Protein AF-A0A3M0HVL8-F1 (afdb_monomer_lite)

Secondary structure (DSSP, 8-state):
--SGGG--HHHHHHHHHHHHHSPTTHHHHHHHT-TTS-HHHHHHHHHHHHHSBTTTTBPPPS-SS----GGGHHHHHHHHHHHHHHHHHHHHHHHHHHHHHHHHHHHHHHHHHHHHHHT------PPP-------

pLDDT: mean 76.38, std 16.16, range [35.84, 97.69]

Sequence (135 aa):
MTVDVGFTGEQIRQLVFEYCGLRHGQRGAWMDARPHISKRMMARWRSAVFDGDVDRGMVPRQTGAMHVAPGDRQSSMQRREIDRARHDEELERRDARIRQLEETNELLGKAIGLLHAMNVPEPADTPMKNDPTDS

Radius of gyration: 32.29 Å; chains: 1; bounding box: 100×43×66 Å

Foldseek 3Di:
DDAPPPDALVNLLVLLVVLLPDDPPCNVVSCVVPVVQDPVNSVLSNQCNQQHPRRVSDRDDPDDDRGQPSVCPVVVVVVVVVVVVVVVVVVVVVVVVVVVVVVVVVVVVVVVVVVVVVPDDDPDDDDDPDDDDDD

Structure (mmCIF, N/CA/C/O backbone):
data_AF-A0A3M0HVL8-F1
#
_entry.id   AF-A0A3M0HVL8-F1
#
loop_
_atom_site.group_PDB
_atom_site.id
_atom_site.type_symbol
_atom_site.label_atom_id
_atom_site.label_alt_id
_atom_site.label_comp_id
_atom_site.label_asym_id
_atom_site.label_entity_id
_atom_site.label_seq_id
_atom_site.pdbx_PDB_ins_code
_atom_site.Cartn_x
_atom_site.Cartn_y
_atom_site.Cartn_z
_atom_site.occupancy
_atom_site.B_iso_or_equiv
_atom_site.auth_seq_id
_atom_site.auth_comp_id
_atom_site.auth_asym_id
_atom_site.auth_atom_id
_atom_site.pdbx_PDB_model_num
ATOM 1 N N . MET A 1 1 ? 11.590 -8.743 6.938 1.00 35.84 1 MET A N 1
ATOM 2 C CA . MET A 1 1 ? 10.945 -9.701 7.860 1.00 35.84 1 MET A CA 1
ATOM 3 C C . MET A 1 1 ? 11.341 -9.373 9.293 1.00 35.84 1 MET A C 1
ATOM 5 O O . MET A 1 1 ? 12.401 -9.800 9.711 1.00 35.84 1 MET A O 1
ATOM 9 N N . THR A 1 2 ? 10.511 -8.614 10.008 1.00 37.41 2 THR A N 1
ATOM 10 C CA . THR A 1 2 ? 10.289 -8.707 11.468 1.00 37.41 2 THR A CA 1
ATOM 11 C C . THR A 1 2 ? 9.067 -7.850 11.752 1.00 37.41 2 THR A C 1
ATOM 13 O O . THR A 1 2 ? 9.155 -6.653 12.003 1.00 37.41 2 THR A O 1
ATOM 16 N N . VAL A 1 3 ? 7.914 -8.478 11.604 1.00 49.62 3 VAL A N 1
ATOM 17 C CA . VAL A 1 3 ? 6.609 -7.923 11.925 1.00 49.62 3 VAL A CA 1
ATOM 18 C C . VAL A 1 3 ? 6.103 -8.797 13.069 1.00 49.62 3 VAL A C 1
ATOM 20 O O . VAL A 1 3 ? 6.337 -10.005 13.031 1.00 49.62 3 VAL A O 1
ATOM 23 N N . ASP A 1 4 ? 5.562 -8.181 14.124 1.00 56.31 4 ASP A N 1
ATOM 24 C CA . ASP A 1 4 ? 5.063 -8.839 15.343 1.00 56.31 4 ASP A CA 1
ATOM 25 C C . ASP A 1 4 ? 4.672 -10.305 15.119 1.00 56.31 4 ASP A C 1
ATOM 27 O O . ASP A 1 4 ? 3.732 -10.580 14.375 1.00 56.31 4 ASP A O 1
ATOM 31 N N . VAL A 1 5 ? 5.446 -11.205 15.736 1.00 60.81 5 VAL A N 1
ATOM 32 C CA . VAL A 1 5 ? 5.370 -12.676 15.689 1.00 60.81 5 VAL A CA 1
ATOM 33 C C . VAL A 1 5 ? 4.121 -13.207 14.962 1.00 60.81 5 VAL A C 1
ATOM 35 O O . VAL A 1 5 ? 3.059 -13.351 15.561 1.00 60.81 5 VAL A O 1
ATOM 38 N N . GLY A 1 6 ? 4.267 -13.507 13.667 1.00 74.38 6 GLY A 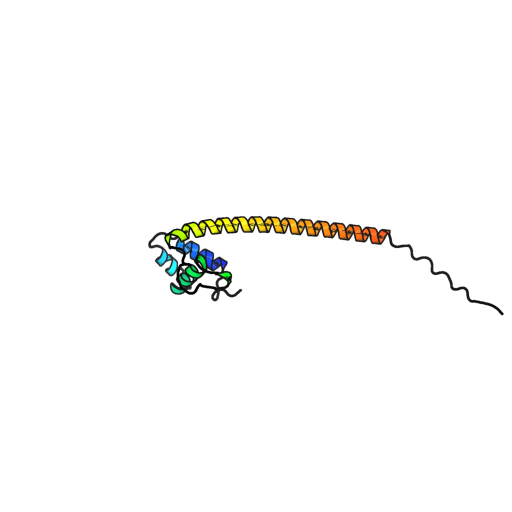N 1
ATOM 39 C CA . GLY A 1 6 ? 3.288 -14.271 12.880 1.00 74.38 6 GLY A CA 1
ATOM 40 C C . GLY A 1 6 ? 2.452 -13.492 11.860 1.00 74.38 6 GLY A C 1
ATOM 41 O O . GLY A 1 6 ? 1.797 -14.130 11.041 1.00 74.38 6 GLY A O 1
ATOM 42 N N . PHE A 1 7 ? 2.496 -12.158 11.843 1.00 77.94 7 PHE A N 1
ATOM 43 C CA . PHE A 1 7 ? 1.811 -11.358 10.818 1.00 77.94 7 PHE A CA 1
ATOM 44 C C . PHE A 1 7 ? 2.813 -10.695 9.883 1.00 77.94 7 PHE A C 1
ATOM 46 O O . PHE A 1 7 ? 3.883 -10.300 10.315 1.00 77.94 7 PHE A O 1
ATOM 53 N N . THR A 1 8 ? 2.484 -10.556 8.603 1.00 84.31 8 THR A N 1
ATOM 54 C CA . THR A 1 8 ? 3.223 -9.706 7.657 1.00 84.31 8 THR A CA 1
ATOM 55 C C . THR A 1 8 ? 2.693 -8.274 7.708 1.00 84.31 8 THR A C 1
ATOM 57 O O . THR A 1 8 ? 1.565 -8.035 8.143 1.00 84.31 8 THR A O 1
ATOM 60 N N . GLY A 1 9 ? 3.489 -7.298 7.261 1.00 80.75 9 GLY A N 1
ATOM 61 C CA . GLY A 1 9 ? 3.074 -5.892 7.283 1.00 80.75 9 GLY A CA 1
ATOM 62 C C . GLY A 1 9 ? 1.815 -5.651 6.449 1.00 80.75 9 GLY A C 1
ATOM 63 O O . GLY A 1 9 ? 0.926 -4.907 6.860 1.00 80.75 9 GLY A O 1
ATOM 64 N N . GLU A 1 10 ? 1.675 -6.376 5.338 1.00 79.56 10 GLU A N 1
ATOM 65 C CA . GLU A 1 10 ? 0.477 -6.315 4.504 1.00 79.56 10 GLU A CA 1
ATOM 66 C C . GLU A 1 10 ? 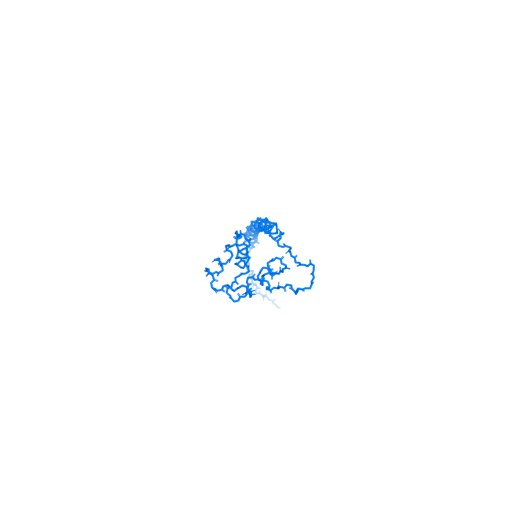-0.752 -6.926 5.184 1.00 79.56 10 GLU A C 1
ATOM 68 O O . GLU A 1 10 ? -1.812 -6.302 5.196 1.00 79.56 10 GLU A O 1
ATOM 73 N N . GLN A 1 11 ? -0.605 -8.075 5.853 1.00 84.44 11 GLN A N 1
ATOM 74 C CA . GLN A 1 11 ? -1.693 -8.654 6.651 1.00 84.44 11 GLN A CA 1
ATOM 75 C C . GLN A 1 11 ? -2.149 -7.704 7.764 1.00 84.44 11 GLN A C 1
ATOM 77 O O . GLN A 1 11 ? -3.348 -7.553 7.991 1.00 84.44 11 GLN A O 1
ATOM 82 N N . ILE A 1 12 ? -1.217 -7.017 8.433 1.00 86.44 12 ILE A N 1
ATOM 83 C CA . ILE A 1 12 ? -1.563 -6.012 9.445 1.00 86.44 12 ILE A CA 1
ATOM 84 C C . ILE A 1 12 ? -2.370 -4.869 8.827 1.00 86.44 12 ILE A C 1
ATOM 86 O O . ILE A 1 12 ? -3.389 -4.472 9.395 1.00 86.44 12 ILE A O 1
ATOM 90 N N . ARG A 1 13 ? -1.943 -4.339 7.673 1.00 84.62 13 ARG A N 1
ATOM 91 C CA . ARG A 1 13 ? -2.670 -3.265 6.977 1.00 84.62 13 ARG A CA 1
ATOM 92 C C . ARG A 1 13 ? -4.086 -3.703 6.623 1.00 84.62 13 ARG A C 1
ATOM 94 O O . ARG A 1 13 ? -5.029 -2.989 6.957 1.00 84.62 13 ARG A O 1
ATOM 101 N N . GLN A 1 14 ? -4.235 -4.891 6.041 1.00 85.69 14 GLN A N 1
ATOM 102 C CA . GLN A 1 14 ? -5.534 -5.452 5.679 1.00 85.69 14 GLN A CA 1
ATOM 103 C C . GLN A 1 14 ? -6.455 -5.591 6.900 1.00 85.69 14 GLN A C 1
ATOM 105 O O . GLN A 1 14 ? -7.588 -5.115 6.871 1.00 85.69 14 GLN A O 1
ATOM 110 N N . LEU A 1 15 ? -5.958 -6.166 8.000 1.00 89.25 15 LEU A N 1
ATOM 111 C CA . LEU A 1 15 ? -6.727 -6.338 9.238 1.00 89.25 15 LEU A CA 1
ATOM 112 C C . LEU A 1 15 ? -7.140 -4.998 9.860 1.00 89.25 15 LEU A C 1
ATOM 114 O O . LEU A 1 15 ? -8.253 -4.861 10.369 1.00 89.25 15 LEU A O 1
ATOM 118 N N . VAL A 1 16 ? -6.259 -3.995 9.823 1.00 88.81 16 VAL A N 1
ATOM 119 C CA . VAL A 1 16 ? -6.563 -2.649 10.324 1.00 88.81 16 VAL A CA 1
ATOM 120 C C . VAL A 1 16 ? -7.619 -1.962 9.461 1.00 88.81 16 VAL A C 1
ATOM 122 O O . VAL A 1 16 ? -8.525 -1.332 10.010 1.00 88.81 16 VAL A O 1
ATOM 125 N N . PHE A 1 17 ? -7.534 -2.089 8.137 1.00 86.00 17 PHE A N 1
ATOM 126 C CA . PHE A 1 17 ? -8.524 -1.523 7.223 1.00 86.00 17 PHE A CA 1
ATOM 127 C C . PHE A 1 17 ? -9.891 -2.186 7.389 1.00 86.00 17 PHE A C 1
ATOM 129 O O . PHE A 1 17 ? -10.884 -1.474 7.549 1.00 86.00 17 PHE A O 1
ATOM 136 N N . GLU A 1 18 ? -9.936 -3.519 7.486 1.00 88.12 18 GLU A N 1
ATOM 137 C CA . GLU A 1 18 ? -11.159 -4.268 7.788 1.00 88.12 18 GLU A CA 1
ATOM 138 C C . GLU A 1 18 ? -11.783 -3.759 9.097 1.00 88.12 18 GLU A C 1
ATOM 140 O O . GLU A 1 18 ? -12.929 -3.314 9.108 1.00 88.12 18 GLU A O 1
ATOM 145 N N . TYR A 1 19 ? -11.001 -3.700 10.181 1.00 88.38 19 TYR A N 1
ATOM 146 C CA . TYR A 1 19 ? -11.461 -3.230 11.491 1.00 88.38 19 TYR A CA 1
ATOM 147 C C . TYR A 1 19 ? -11.963 -1.773 11.484 1.00 88.38 19 TYR A C 1
ATOM 149 O O . TYR A 1 19 ? -12.932 -1.428 12.174 1.00 88.38 19 TYR A O 1
ATOM 157 N N . CYS A 1 20 ? -11.311 -0.889 10.724 1.00 85.38 20 CYS A N 1
ATOM 158 C CA . CYS A 1 20 ? -11.697 0.516 10.606 1.00 85.38 20 CYS A CA 1
ATOM 159 C C . CYS A 1 20 ? -12.926 0.738 9.709 1.00 85.38 20 CYS A C 1
ATOM 161 O O . CYS A 1 20 ? -13.634 1.723 9.933 1.00 85.38 20 CYS A O 1
ATOM 163 N N . GLY A 1 21 ? -13.196 -0.159 8.756 1.00 83.38 21 GLY A N 1
ATOM 164 C CA . GLY A 1 21 ? -14.379 -0.138 7.889 1.00 83.38 21 GLY A CA 1
ATOM 165 C C . GLY A 1 21 ? -15.662 -0.677 8.536 1.00 83.38 21 GLY A C 1
ATOM 166 O O . GLY A 1 21 ? -16.754 -0.423 8.032 1.00 83.38 21 GLY A O 1
ATOM 167 N N . LEU A 1 22 ? -15.562 -1.382 9.668 1.00 86.75 22 LEU A N 1
ATOM 168 C CA . LEU A 1 22 ? -16.726 -1.946 10.360 1.00 86.75 22 LEU A CA 1
ATOM 169 C C . LEU A 1 22 ? -17.724 -0.882 10.828 1.00 86.75 22 LEU A C 1
ATOM 171 O O . LEU A 1 22 ? -17.357 0.153 11.400 1.00 86.75 22 LEU A O 1
ATOM 175 N N . ARG A 1 23 ? -19.014 -1.215 10.701 1.00 82.94 23 ARG A N 1
ATOM 17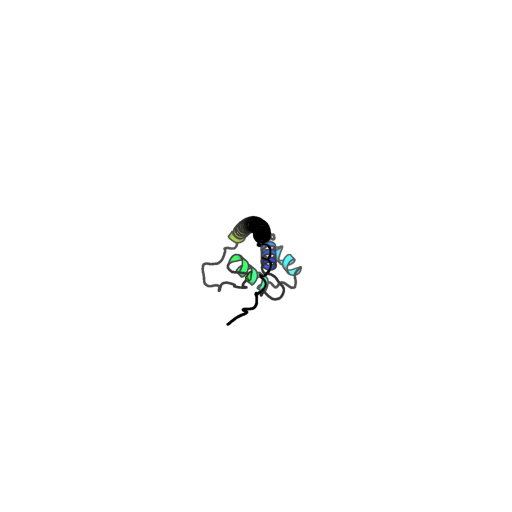6 C CA . ARG A 1 23 ? -20.118 -0.412 11.238 1.00 82.94 23 ARG A CA 1
ATOM 177 C C . ARG A 1 23 ? -20.028 -0.315 12.766 1.00 82.94 23 ARG A C 1
ATOM 179 O O . ARG A 1 23 ? -19.531 -1.217 13.447 1.00 82.94 23 ARG A O 1
ATOM 186 N N . HIS A 1 24 ? -20.532 0.789 13.319 1.00 76.62 24 HIS A N 1
ATOM 187 C CA . HIS A 1 24 ? -20.574 1.008 14.766 1.00 76.62 24 HIS A CA 1
ATOM 188 C C . HIS A 1 24 ? -21.184 -0.202 15.503 1.00 76.62 24 HIS A C 1
ATOM 190 O O . HIS A 1 24 ? -22.213 -0.728 15.088 1.00 76.62 24 HIS A O 1
ATOM 196 N N . GLY A 1 25 ? -20.532 -0.653 16.580 1.00 84.25 25 GLY A N 1
ATOM 197 C CA . GLY A 1 25 ? -20.936 -1.829 17.364 1.00 84.25 25 GLY A CA 1
ATOM 198 C C . GLY A 1 25 ? -20.379 -3.177 16.880 1.00 84.25 25 GLY A C 1
ATOM 199 O O . GLY A 1 25 ? -20.258 -4.091 17.687 1.00 84.25 25 GLY A O 1
ATOM 200 N N . GLN A 1 26 ? -19.939 -3.308 15.623 1.00 88.44 26 GLN A N 1
ATOM 201 C CA . GLN A 1 26 ? -19.447 -4.595 15.092 1.00 88.44 26 GLN A CA 1
ATOM 202 C C . GLN A 1 26 ? -17.986 -4.904 15.449 1.00 88.44 26 GLN A C 1
ATOM 204 O O . GLN A 1 26 ? -17.540 -6.044 15.346 1.00 88.44 26 GLN A O 1
ATOM 209 N N . ARG A 1 27 ? -17.238 -3.902 15.922 1.00 87.75 27 ARG A N 1
ATOM 210 C CA . ARG A 1 27 ? -15.825 -4.047 16.309 1.00 87.75 27 ARG A CA 1
ATOM 211 C C . ARG A 1 27 ? -15.609 -5.055 17.440 1.00 87.75 27 ARG A C 1
ATOM 213 O O . ARG A 1 27 ? -14.560 -5.679 17.473 1.00 87.75 27 ARG A O 1
ATOM 220 N N . GLY A 1 28 ? -16.574 -5.202 18.353 1.00 87.06 28 GLY A N 1
ATOM 221 C CA . GLY A 1 28 ? -16.511 -6.193 19.434 1.00 87.06 28 GLY A CA 1
ATOM 222 C C . GLY A 1 28 ? -16.555 -7.615 18.884 1.00 87.06 28 GLY A C 1
ATOM 223 O O . GLY A 1 28 ? -15.572 -8.336 18.990 1.00 87.06 28 GLY A O 1
ATOM 224 N N . ALA A 1 29 ? -17.632 -7.947 18.168 1.00 90.12 29 ALA A N 1
ATOM 225 C CA . ALA A 1 29 ? -17.811 -9.257 17.541 1.00 90.12 29 ALA A CA 1
ATOM 226 C C . ALA A 1 29 ? -16.661 -9.630 16.589 1.00 90.12 29 ALA A C 1
ATOM 228 O O . ALA A 1 29 ? -16.228 -10.778 16.543 1.00 90.12 29 ALA A O 1
ATOM 229 N N . TRP A 1 30 ? -16.122 -8.652 15.856 1.00 92.50 30 TRP A N 1
ATOM 230 C CA . TRP A 1 30 ? -14.971 -8.869 14.981 1.00 92.50 30 TRP A CA 1
ATOM 231 C C . TRP A 1 30 ? -13.698 -9.263 15.741 1.00 92.50 30 TRP A C 1
ATOM 233 O O . TRP A 1 30 ? -12.936 -10.104 15.260 1.00 92.50 30 TRP A O 1
ATOM 243 N N . MET A 1 31 ? -13.474 -8.659 16.916 1.00 90.50 31 MET A N 1
ATOM 244 C CA . MET A 1 31 ? -12.360 -9.002 17.806 1.00 90.50 31 MET A CA 1
ATOM 245 C C . MET A 1 31 ? -12.592 -10.361 18.475 1.00 90.50 31 MET A C 1
ATOM 247 O O . MET A 1 31 ? -11.656 -11.145 18.579 1.00 90.50 31 MET A O 1
ATOM 251 N N . ASP A 1 32 ? -13.829 -10.668 18.872 1.00 90.00 32 ASP A N 1
ATOM 252 C CA . ASP A 1 32 ? -14.181 -11.944 19.510 1.00 90.00 32 ASP A CA 1
ATOM 253 C C . ASP A 1 32 ? -14.002 -13.129 18.548 1.00 90.00 32 ASP A C 1
ATOM 255 O O . ASP A 1 32 ? -13.537 -14.196 18.946 1.00 90.00 32 ASP A O 1
ATOM 259 N N . ALA A 1 33 ? -14.273 -12.924 17.255 1.00 91.19 33 ALA A N 1
ATOM 260 C CA . ALA A 1 33 ? -13.993 -13.904 16.206 1.00 91.19 33 ALA A CA 1
ATOM 261 C C . ALA A 1 33 ? -12.486 -14.166 15.992 1.00 91.19 33 ALA A C 1
ATOM 263 O O . ALA A 1 33 ? -12.116 -15.129 15.319 1.00 91.19 33 ALA A O 1
ATOM 264 N N . ARG A 1 34 ? -11.599 -13.316 16.533 1.00 89.69 34 ARG A N 1
ATOM 265 C CA . ARG A 1 34 ? -10.142 -13.371 16.327 1.00 89.69 34 ARG A CA 1
ATOM 266 C C . ARG A 1 34 ? -9.394 -13.300 17.665 1.00 89.69 34 ARG A C 1
ATOM 268 O O . ARG A 1 34 ? -8.731 -12.303 17.953 1.00 89.69 34 ARG A O 1
ATOM 275 N N . PRO A 1 35 ? -9.410 -14.381 18.466 1.00 84.75 35 PRO A N 1
ATOM 276 C CA . PRO A 1 35 ? -8.833 -14.393 19.815 1.00 84.75 35 PRO A CA 1
ATOM 277 C C . PRO A 1 35 ? -7.311 -14.179 19.851 1.00 84.75 35 PRO A C 1
ATOM 279 O O . PRO A 1 35 ? -6.758 -13.795 20.878 1.00 84.75 35 PRO A O 1
ATOM 282 N N . HIS A 1 36 ? -6.624 -14.389 18.727 1.00 85.19 36 HIS A N 1
ATOM 283 C CA . HIS A 1 36 ? -5.190 -14.141 18.586 1.00 85.19 36 HIS A CA 1
ATOM 284 C C . HIS A 1 36 ? -4.842 -12.645 18.444 1.00 85.19 36 HIS A C 1
ATOM 286 O O . HIS A 1 36 ? -3.680 -12.273 18.601 1.00 85.19 36 HIS A O 1
ATOM 292 N N . ILE A 1 37 ? -5.823 -11.770 18.181 1.00 88.38 37 ILE A N 1
ATOM 293 C CA . ILE A 1 37 ? -5.618 -10.323 18.053 1.00 88.38 37 ILE A CA 1
ATOM 294 C C . ILE A 1 37 ? -6.094 -9.630 19.329 1.00 88.38 37 ILE A C 1
ATOM 296 O O . ILE A 1 37 ? -7.286 -9.515 19.599 1.00 88.38 37 ILE A O 1
ATOM 300 N N . SER A 1 38 ? -5.162 -9.090 20.114 1.00 87.69 38 SER A N 1
ATOM 301 C CA . SER A 1 38 ? -5.533 -8.311 21.302 1.00 87.69 38 SER A CA 1
ATOM 302 C C . SER A 1 38 ? -5.914 -6.866 20.956 1.00 87.69 38 SER A C 1
ATOM 304 O O . SER A 1 38 ? -5.407 -6.270 20.002 1.00 87.69 38 SER A O 1
ATOM 306 N N . LYS A 1 39 ? -6.750 -6.233 21.795 1.00 86.62 39 LYS A N 1
ATOM 307 C CA . LYS A 1 39 ? -7.098 -4.801 21.658 1.00 86.62 39 LYS A CA 1
ATOM 308 C C . LYS A 1 39 ? -5.857 -3.898 21.654 1.00 86.62 39 LYS A C 1
ATOM 310 O O . LYS A 1 39 ? -5.812 -2.918 20.915 1.00 86.62 39 LYS A O 1
ATOM 315 N N . ARG A 1 40 ? -4.838 -4.241 22.453 1.00 85.56 40 ARG A N 1
ATOM 316 C CA . ARG A 1 40 ? -3.560 -3.513 22.520 1.00 85.56 40 ARG A CA 1
ATOM 317 C C . ARG A 1 40 ? -2.758 -3.660 21.227 1.00 85.56 40 ARG A C 1
ATOM 319 O O . ARG A 1 40 ? -2.190 -2.678 20.757 1.00 85.56 40 ARG A O 1
ATOM 326 N N . MET A 1 41 ? -2.752 -4.858 20.645 1.00 86.69 41 MET A N 1
ATOM 327 C CA . MET A 1 41 ? -2.110 -5.134 19.361 1.00 86.69 41 MET A CA 1
ATOM 328 C C . MET A 1 41 ? -2.783 -4.340 18.236 1.00 86.69 41 MET A C 1
ATOM 330 O O . MET A 1 41 ? -2.103 -3.594 17.542 1.00 86.69 41 MET A O 1
ATOM 334 N N . MET A 1 42 ? -4.117 -4.366 18.157 1.00 88.38 42 MET A N 1
ATOM 335 C CA . MET A 1 42 ? -4.884 -3.575 17.187 1.00 88.38 42 MET A CA 1
ATOM 336 C C . MET A 1 42 ? -4.676 -2.059 17.354 1.00 88.38 42 MET A C 1
ATOM 338 O O . MET A 1 42 ? -4.563 -1.330 16.370 1.00 88.38 42 MET A O 1
ATOM 342 N N . ALA A 1 43 ? -4.594 -1.555 18.591 1.00 84.75 43 ALA A N 1
ATOM 343 C CA . ALA A 1 43 ? -4.285 -0.146 18.844 1.00 84.75 43 ALA A CA 1
ATOM 344 C C . ALA A 1 43 ? -2.886 0.230 18.331 1.00 84.75 43 ALA A C 1
ATOM 346 O O . ALA A 1 43 ? -2.740 1.236 17.637 1.00 84.75 43 ALA A O 1
ATOM 347 N N . ARG A 1 44 ? -1.878 -0.607 18.610 1.00 83.81 44 ARG A N 1
ATOM 348 C CA . ARG A 1 44 ? -0.507 -0.412 18.123 1.00 83.81 44 ARG A CA 1
ATOM 349 C C . ARG A 1 44 ? -0.435 -0.467 16.598 1.00 83.81 44 ARG A C 1
ATOM 351 O O . ARG A 1 44 ? 0.197 0.393 15.997 1.00 83.81 44 ARG A O 1
ATOM 358 N N . TRP A 1 45 ? -1.104 -1.436 15.978 1.00 87.75 45 TRP A N 1
ATOM 359 C CA . TRP A 1 45 ? -1.154 -1.583 14.525 1.00 87.75 45 TRP A CA 1
ATOM 360 C C . TRP A 1 45 ? -1.839 -0.407 13.844 1.00 87.75 45 TRP A C 1
ATOM 362 O O . TRP A 1 45 ? -1.335 0.077 12.843 1.00 87.75 45 TRP A O 1
ATOM 372 N N . ARG A 1 46 ? -2.929 0.124 14.405 1.00 86.38 46 ARG A N 1
ATOM 373 C CA . ARG A 1 46 ? -3.557 1.343 13.879 1.00 86.38 46 ARG A CA 1
ATOM 374 C C . ARG A 1 46 ? -2.596 2.527 13.890 1.00 86.38 46 ARG A C 1
ATOM 376 O O . ARG A 1 46 ? -2.505 3.214 12.882 1.00 86.38 46 ARG A O 1
ATOM 383 N N . SER A 1 47 ? -1.862 2.744 14.979 1.00 81.56 47 SER A N 1
ATOM 384 C CA . SER A 1 47 ? -0.845 3.802 15.015 1.00 81.56 47 SER A CA 1
ATOM 385 C C . SER A 1 47 ? 0.298 3.536 14.032 1.00 81.56 47 SER A C 1
ATOM 387 O O . SER A 1 47 ? 0.715 4.446 13.330 1.00 81.56 47 SER A O 1
ATOM 389 N N . ALA A 1 48 ? 0.762 2.290 13.905 1.00 82.31 48 ALA A N 1
ATOM 390 C CA . ALA A 1 48 ? 1.775 1.925 12.913 1.00 82.31 48 ALA A CA 1
ATOM 391 C C . ALA A 1 48 ? 1.293 2.168 11.472 1.00 82.31 48 ALA A C 1
ATOM 393 O O . ALA A 1 48 ? 2.041 2.674 10.649 1.00 82.31 48 ALA A O 1
ATOM 394 N N . VAL A 1 49 ? 0.037 1.823 11.166 1.00 82.44 49 VAL A N 1
ATOM 395 C CA . VAL A 1 49 ? -0.556 1.962 9.831 1.00 82.44 49 VAL A CA 1
ATOM 396 C C . VAL A 1 49 ? -0.783 3.427 9.496 1.00 82.44 49 VAL A C 1
ATOM 398 O O . VAL A 1 49 ? -0.384 3.855 8.418 1.00 82.44 49 VAL A O 1
ATOM 401 N N . PHE A 1 50 ? -1.433 4.195 10.367 1.00 76.31 50 PHE A N 1
ATOM 402 C CA . PHE A 1 50 ? -1.845 5.558 10.032 1.00 76.31 50 PHE A CA 1
ATOM 403 C C . PHE A 1 50 ? -0.750 6.598 10.264 1.00 76.31 50 PHE A C 1
ATOM 405 O O . PHE A 1 50 ? -0.644 7.526 9.470 1.00 76.31 50 PHE A O 1
ATOM 412 N N . ASP A 1 51 ? 0.079 6.413 11.290 1.00 73.94 51 ASP A N 1
ATOM 413 C CA . ASP A 1 51 ? 1.021 7.436 11.750 1.00 73.94 51 ASP A CA 1
ATOM 414 C C . ASP A 1 51 ? 2.492 7.021 11.537 1.00 73.94 51 ASP A C 1
ATOM 416 O O . ASP A 1 51 ? 3.383 7.865 11.589 1.00 73.94 51 ASP A O 1
ATOM 420 N N . GLY A 1 52 ? 2.762 5.730 11.305 1.00 74.31 52 GLY A N 1
ATOM 421 C CA . GLY A 1 52 ? 4.105 5.143 11.304 1.00 74.31 52 GLY A CA 1
ATOM 422 C C . GLY A 1 52 ? 4.486 4.330 10.068 1.00 74.31 52 GLY A C 1
ATOM 423 O O . GLY A 1 52 ? 3.945 4.507 8.977 1.00 74.31 52 GLY A O 1
ATOM 424 N N . ASP A 1 53 ? 5.431 3.409 10.279 1.00 71.62 53 ASP A N 1
ATOM 425 C CA . ASP A 1 53 ? 5.881 2.426 9.292 1.00 71.62 53 ASP A CA 1
ATOM 426 C C . ASP A 1 53 ? 5.657 1.004 9.831 1.00 71.62 53 ASP A C 1
ATOM 428 O O . ASP A 1 53 ? 6.345 0.525 10.737 1.00 71.62 53 ASP A O 1
ATOM 432 N N . VAL A 1 54 ? 4.666 0.325 9.251 1.00 75.12 54 VAL A N 1
ATOM 433 C CA . VAL A 1 54 ? 4.265 -1.044 9.606 1.00 75.12 54 VAL A CA 1
ATOM 434 C C . VAL A 1 54 ? 5.324 -2.071 9.216 1.00 75.12 54 VAL A C 1
ATOM 436 O O . VAL A 1 54 ? 5.531 -3.028 9.961 1.00 75.12 54 VAL A O 1
ATOM 439 N N . ASP A 1 55 ? 6.005 -1.888 8.083 1.00 66.31 55 ASP A N 1
ATOM 440 C CA . ASP A 1 55 ? 6.944 -2.889 7.559 1.00 66.31 55 ASP A CA 1
ATOM 441 C C . ASP A 1 55 ? 8.235 -2.920 8.378 1.00 66.31 55 ASP A C 1
ATOM 443 O O . ASP A 1 55 ? 8.866 -3.971 8.517 1.00 66.31 55 ASP A O 1
ATOM 447 N N . ARG A 1 56 ? 8.601 -1.777 8.969 1.00 65.56 56 ARG A N 1
ATOM 448 C CA . ARG A 1 56 ? 9.726 -1.657 9.905 1.00 65.56 56 ARG A CA 1
ATOM 449 C C . ARG A 1 56 ? 9.319 -1.780 11.375 1.00 65.56 56 ARG A C 1
ATOM 451 O O . ARG A 1 56 ? 10.175 -1.650 12.248 1.00 65.56 56 ARG A O 1
ATOM 458 N N . GLY A 1 57 ? 8.033 -1.998 11.666 1.00 62.91 57 GLY A N 1
ATOM 459 C CA . GLY A 1 57 ? 7.504 -2.028 13.034 1.00 62.91 57 GLY A CA 1
ATOM 460 C C . GLY A 1 57 ? 7.697 -0.710 13.799 1.00 62.91 57 GLY A C 1
ATOM 461 O O . GLY A 1 57 ? 7.672 -0.699 15.031 1.00 62.91 57 GLY A O 1
ATOM 462 N N . MET A 1 58 ? 7.912 0.401 13.089 1.00 66.06 58 MET A N 1
ATOM 463 C CA . MET A 1 58 ? 8.139 1.711 13.683 1.00 66.06 58 MET A CA 1
ATOM 464 C C . MET A 1 58 ? 6.796 2.362 13.993 1.00 66.06 58 MET A C 1
ATOM 466 O O . MET A 1 58 ? 6.070 2.822 13.112 1.00 66.06 58 MET A O 1
ATOM 470 N N . VAL A 1 59 ? 6.479 2.425 15.281 1.00 63.22 59 VAL A N 1
ATOM 471 C CA . VAL A 1 59 ? 5.349 3.200 15.792 1.00 63.22 59 VAL A CA 1
ATOM 472 C C . VAL A 1 59 ? 5.902 4.522 16.315 1.00 63.22 59 VAL A C 1
ATOM 474 O O . VAL A 1 59 ? 6.766 4.483 17.198 1.00 63.22 59 VAL A O 1
ATOM 477 N N . PRO A 1 60 ? 5.452 5.682 15.803 1.00 62.97 60 PRO A N 1
ATOM 478 C CA . PRO A 1 60 ? 5.896 6.968 16.311 1.00 62.97 60 PRO A CA 1
ATOM 479 C C . PRO A 1 60 ? 5.690 7.039 17.823 1.00 62.97 60 PRO A C 1
ATOM 481 O O . PRO A 1 60 ? 4.653 6.617 18.348 1.00 62.97 60 PRO A O 1
ATOM 484 N N . ARG A 1 61 ? 6.675 7.585 18.546 1.00 59.28 61 ARG A N 1
ATOM 485 C CA . ARG A 1 61 ? 6.444 7.993 19.936 1.00 59.28 61 ARG A CA 1
ATOM 486 C C . ARG A 1 61 ? 5.349 9.055 19.916 1.00 59.28 61 ARG A C 1
ATOM 488 O O . ARG A 1 61 ? 5.397 9.959 19.087 1.00 59.28 61 ARG A O 1
ATOM 495 N N . GLN A 1 62 ? 4.360 8.924 20.800 1.00 55.81 62 GLN A N 1
ATOM 496 C CA . GLN A 1 62 ? 3.239 9.862 20.897 1.00 55.81 62 GLN A CA 1
ATOM 497 C C . GLN A 1 62 ? 3.694 11.225 21.447 1.00 55.81 62 GLN A C 1
ATOM 499 O O . GLN A 1 62 ? 3.397 11.592 22.578 1.00 55.81 62 GLN A O 1
ATOM 504 N N . THR A 1 63 ? 4.441 11.975 20.646 1.00 45.97 63 THR A N 1
ATOM 505 C CA . THR A 1 63 ? 4.908 13.334 20.926 1.00 45.97 63 THR A CA 1
ATOM 506 C C . THR A 1 63 ? 4.337 14.267 19.862 1.00 45.97 63 THR A C 1
ATOM 508 O O . THR A 1 63 ? 5.024 14.601 18.908 1.00 45.97 63 THR A O 1
ATOM 511 N N . GLY A 1 64 ? 3.069 14.666 20.032 1.00 55.09 64 GLY A N 1
ATOM 512 C CA . GLY A 1 64 ? 2.421 15.780 19.315 1.00 55.09 64 GLY A CA 1
ATOM 513 C C . GLY A 1 64 ? 2.159 15.619 17.803 1.00 55.09 64 GLY A C 1
ATOM 514 O O . GLY A 1 64 ? 2.796 14.816 17.137 1.00 55.09 64 GLY A O 1
ATOM 515 N N . ALA A 1 65 ? 1.189 16.409 17.303 1.00 53.47 65 ALA A N 1
ATOM 516 C CA . ALA A 1 65 ? 0.766 16.770 15.924 1.00 53.47 65 ALA A CA 1
ATOM 517 C C . ALA A 1 65 ? 0.721 15.734 14.765 1.00 53.47 65 ALA A C 1
ATOM 519 O O . ALA A 1 65 ? 0.014 15.976 13.792 1.00 53.47 65 ALA A O 1
ATOM 520 N N . MET A 1 66 ? 1.400 14.589 14.836 1.00 56.34 66 MET A N 1
ATOM 521 C CA . MET A 1 66 ? 1.499 13.565 13.783 1.00 56.34 66 MET A CA 1
ATOM 522 C C . MET A 1 66 ? 0.507 12.409 13.983 1.00 56.34 66 MET A C 1
ATOM 524 O O . MET A 1 66 ? 0.869 11.246 13.839 1.00 56.34 66 MET A O 1
ATOM 528 N N . HIS A 1 67 ? -0.734 12.701 14.371 1.00 63.47 67 HIS A N 1
ATOM 529 C CA . HIS A 1 67 ? -1.760 11.669 14.515 1.00 63.47 67 HIS A CA 1
ATOM 530 C C . HIS A 1 67 ? -2.884 11.930 13.517 1.00 63.47 67 HIS A C 1
ATOM 532 O O . HIS A 1 67 ? -3.567 12.951 13.601 1.00 63.47 67 HIS A O 1
ATOM 538 N N . VAL A 1 68 ? -3.121 10.992 12.600 1.00 64.44 68 VAL A N 1
ATOM 539 C CA . VAL A 1 68 ? -4.248 11.068 11.666 1.00 64.44 68 VAL A CA 1
ATOM 540 C C . VAL A 1 68 ? -5.541 11.066 12.477 1.00 64.44 68 VAL A C 1
ATOM 542 O O . VAL A 1 68 ? -5.818 10.136 13.251 1.00 64.44 68 VAL A O 1
ATOM 545 N N . ALA A 1 69 ? -6.335 12.129 12.342 1.00 66.50 69 ALA A N 1
ATOM 546 C CA . ALA A 1 69 ? -7.586 12.250 13.072 1.00 66.50 69 ALA A CA 1
ATOM 547 C C . ALA A 1 69 ? -8.517 11.076 12.712 1.00 66.50 69 ALA A C 1
ATOM 549 O O . ALA A 1 69 ? -8.518 10.609 11.572 1.00 66.50 69 ALA A O 1
ATOM 550 N N . PRO A 1 70 ? -9.341 10.569 13.650 1.00 65.81 70 PRO A N 1
ATOM 551 C CA . PRO A 1 70 ? -10.217 9.430 13.381 1.00 65.81 70 PRO A CA 1
ATOM 552 C C . PRO A 1 70 ? -11.131 9.599 12.157 1.00 65.81 70 PRO A C 1
ATOM 554 O O . PRO A 1 70 ? -11.414 8.597 11.505 1.00 65.81 70 PRO A O 1
ATOM 557 N N . GLY A 1 71 ? -11.558 10.831 11.845 1.00 68.19 71 GLY A N 1
ATOM 558 C CA . GLY A 1 71 ? -12.378 11.152 10.669 1.00 68.19 71 GLY A CA 1
ATOM 559 C C . GLY A 1 71 ? -11.630 11.050 9.335 1.00 68.19 71 GLY A C 1
ATOM 560 O O . GLY A 1 71 ? -12.219 10.644 8.339 1.00 68.19 71 GLY A O 1
ATOM 561 N N . ASP A 1 72 ? -10.317 11.287 9.334 1.00 68.12 72 ASP A N 1
ATOM 562 C CA . ASP A 1 72 ? -9.471 11.279 8.129 1.00 68.12 72 ASP A CA 1
ATOM 563 C C . ASP A 1 72 ? -8.880 9.895 7.821 1.00 68.12 72 ASP A C 1
ATOM 565 O O . ASP A 1 72 ? -8.157 9.681 6.844 1.00 68.12 72 ASP A O 1
ATOM 569 N N . ARG A 1 73 ? -9.189 8.896 8.652 1.00 71.00 73 ARG A N 1
ATOM 570 C CA . ARG A 1 73 ? -8.722 7.523 8.432 1.00 71.00 73 ARG A CA 1
ATOM 571 C C . ARG A 1 73 ? -9.337 6.901 7.183 1.00 71.00 73 ARG A C 1
ATOM 573 O O . ARG A 1 73 ? -8.656 6.177 6.475 1.00 71.00 73 ARG A O 1
ATOM 580 N N . GLN A 1 74 ? -10.598 7.203 6.880 1.00 68.31 74 GLN A N 1
ATOM 581 C CA . GLN A 1 74 ? -11.267 6.693 5.676 1.00 68.31 74 GLN A CA 1
ATOM 582 C C . GLN A 1 74 ? -10.682 7.294 4.391 1.00 68.31 74 GLN A C 1
ATOM 584 O O . GLN A 1 74 ? -10.394 6.567 3.444 1.00 68.31 74 GLN A O 1
ATOM 589 N N . SER A 1 75 ? -10.412 8.600 4.381 1.00 69.06 75 SER A N 1
ATOM 590 C CA . SER A 1 75 ? -9.791 9.270 3.234 1.00 69.06 75 SER A CA 1
ATOM 591 C C . SER A 1 75 ? -8.326 8.863 3.038 1.00 69.06 75 SER A C 1
ATOM 593 O O . SER A 1 75 ? -7.881 8.695 1.904 1.00 69.06 75 SER A O 1
ATOM 595 N N . SER A 1 76 ? -7.573 8.640 4.121 1.00 69.50 76 SER A N 1
ATOM 596 C CA . SER A 1 76 ? -6.208 8.101 4.027 1.00 69.50 76 SER A CA 1
ATOM 597 C C . SER A 1 76 ? -6.167 6.645 3.549 1.00 69.50 76 SER A C 1
ATOM 599 O O . SER A 1 76 ? -5.233 6.290 2.833 1.00 69.50 76 SER A O 1
ATOM 601 N N . MET A 1 77 ? -7.177 5.824 3.867 1.00 70.75 77 MET A N 1
ATOM 602 C CA . MET A 1 77 ? -7.324 4.476 3.294 1.00 70.75 77 MET A CA 1
ATOM 603 C C . MET A 1 77 ? -7.521 4.528 1.775 1.00 70.75 77 MET A C 1
ATOM 605 O O . MET A 1 77 ? -6.736 3.924 1.050 1.00 70.75 77 MET A O 1
ATOM 609 N N . GLN A 1 78 ? -8.477 5.328 1.288 1.00 70.94 78 GLN A N 1
ATOM 610 C CA . GLN A 1 78 ? -8.726 5.482 -0.153 1.00 70.94 78 GLN A CA 1
ATOM 611 C C . GLN A 1 78 ? -7.502 5.989 -0.922 1.00 70.94 78 GLN A C 1
ATOM 613 O O . GLN A 1 78 ? -7.175 5.465 -1.982 1.00 70.94 78 GLN A O 1
ATOM 618 N N . ARG A 1 79 ? -6.792 6.992 -0.388 1.00 72.38 79 ARG A N 1
ATOM 619 C CA . ARG A 1 79 ? -5.568 7.504 -1.028 1.00 72.38 79 ARG A CA 1
ATOM 620 C C . ARG A 1 79 ? -4.511 6.415 -1.188 1.00 72.38 79 ARG A C 1
ATOM 622 O O . ARG A 1 79 ? -3.907 6.311 -2.246 1.00 72.38 79 ARG A O 1
ATOM 629 N N . ARG A 1 80 ? -4.334 5.568 -0.174 1.00 70.75 80 ARG A N 1
ATOM 630 C CA . ARG A 1 80 ? -3.350 4.482 -0.222 1.00 70.75 80 ARG A CA 1
ATOM 631 C C . ARG A 1 80 ? -3.733 3.353 -1.170 1.00 70.75 80 ARG A C 1
ATOM 633 O O . ARG A 1 80 ? -2.835 2.760 -1.753 1.00 70.75 80 ARG A O 1
ATOM 640 N N . GLU A 1 81 ? -5.018 3.045 -1.335 1.00 72.06 81 GLU A N 1
ATOM 641 C CA . GLU A 1 81 ? -5.459 2.089 -2.364 1.00 72.06 81 GLU A CA 1
ATOM 642 C C . GLU A 1 81 ? -5.115 2.594 -3.768 1.00 72.06 81 GLU A C 1
ATOM 644 O O . GLU A 1 81 ? -4.583 1.839 -4.579 1.00 72.06 81 GLU A O 1
ATOM 649 N N . ILE A 1 82 ? -5.331 3.888 -4.023 1.00 72.00 82 ILE A N 1
ATOM 650 C CA . ILE A 1 82 ? -4.953 4.530 -5.288 1.00 72.00 82 ILE A CA 1
ATOM 651 C C . ILE A 1 82 ? -3.432 4.500 -5.480 1.00 72.00 82 ILE A C 1
ATOM 653 O O . ILE A 1 82 ? -2.960 4.167 -6.566 1.00 72.00 82 ILE A O 1
ATOM 657 N N . ASP A 1 83 ? -2.660 4.820 -4.440 1.00 72.50 83 ASP A N 1
ATOM 658 C CA . ASP A 1 83 ? -1.196 4.810 -4.514 1.00 72.50 83 ASP A CA 1
ATOM 659 C C . ASP A 1 83 ? -0.643 3.399 -4.763 1.00 72.50 83 ASP A C 1
ATOM 661 O O . ASP A 1 83 ? 0.281 3.240 -5.557 1.00 72.50 83 ASP A O 1
ATOM 665 N N . ARG A 1 84 ? -1.229 2.360 -4.150 1.00 74.25 84 ARG A N 1
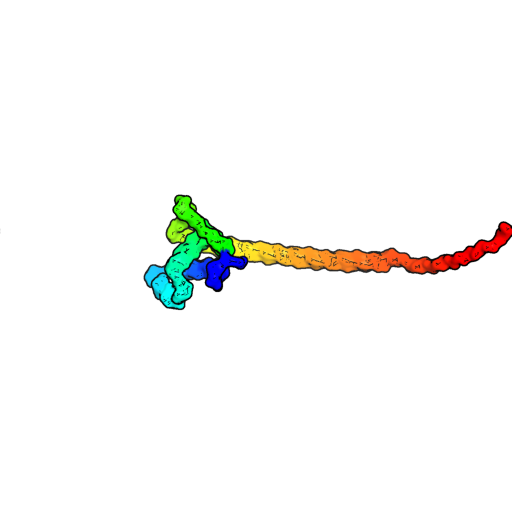ATOM 666 C CA . ARG A 1 84 ? -0.861 0.959 -4.420 1.00 74.25 84 ARG A CA 1
ATOM 667 C C . ARG A 1 84 ? -1.133 0.571 -5.863 1.00 74.25 84 ARG A C 1
ATOM 669 O O . ARG A 1 84 ? -0.223 0.091 -6.521 1.00 74.25 84 ARG A O 1
ATOM 676 N N . ALA A 1 85 ? -2.338 0.848 -6.362 1.00 75.69 85 ALA A N 1
ATOM 677 C CA . ALA A 1 85 ? -2.691 0.540 -7.745 1.00 75.69 85 ALA A CA 1
ATOM 678 C C . ALA A 1 85 ? -1.723 1.215 -8.733 1.00 75.69 85 ALA A C 1
ATOM 680 O O . ALA A 1 85 ? -1.236 0.584 -9.666 1.00 75.69 85 ALA A O 1
ATOM 681 N N . ARG A 1 86 ? -1.359 2.478 -8.476 1.00 77.69 86 ARG A N 1
ATOM 682 C CA . ARG A 1 86 ? -0.357 3.201 -9.276 1.00 77.69 86 ARG A CA 1
ATOM 683 C C . ARG A 1 86 ? 1.032 2.576 -9.203 1.00 77.69 86 ARG A C 1
ATOM 685 O O . ARG A 1 86 ? 1.725 2.535 -10.217 1.00 77.69 86 ARG A O 1
ATOM 692 N N . HIS A 1 87 ? 1.455 2.134 -8.022 1.00 77.00 87 HIS A N 1
ATOM 693 C CA . HIS A 1 87 ? 2.742 1.469 -7.852 1.00 77.00 87 HIS A CA 1
ATOM 694 C C . HIS A 1 87 ? 2.788 0.111 -8.555 1.00 77.00 87 HIS A C 1
ATOM 696 O O . HIS A 1 87 ? 3.792 -0.183 -9.197 1.00 77.00 87 HIS A O 1
ATOM 702 N N . ASP A 1 88 ? 1.711 -0.670 -8.504 1.00 78.25 88 ASP A N 1
ATOM 703 C CA . ASP A 1 88 ? 1.625 -1.956 -9.200 1.00 78.25 88 ASP A CA 1
ATOM 704 C C . ASP A 1 88 ? 1.714 -1.757 -10.724 1.00 78.25 88 ASP A C 1
ATOM 706 O O . ASP A 1 88 ? 2.532 -2.395 -11.387 1.00 78.25 88 ASP A O 1
ATOM 710 N N . GLU A 1 89 ? 0.996 -0.771 -11.274 1.00 87.12 89 GLU A N 1
ATOM 711 C CA . GLU A 1 89 ? 1.113 -0.381 -12.689 1.00 87.12 89 GLU A CA 1
ATOM 712 C C . GLU A 1 89 ? 2.526 0.101 -13.070 1.00 87.12 89 GLU A C 1
ATOM 714 O O . GLU A 1 89 ? 2.960 -0.010 -14.222 1.00 87.12 89 GLU A O 1
ATOM 719 N N . GLU A 1 90 ? 3.242 0.734 -12.141 1.00 89.12 90 GLU A N 1
ATOM 720 C CA . GLU A 1 90 ? 4.616 1.175 -12.368 1.00 89.12 90 GLU A CA 1
ATOM 721 C C . GLU A 1 90 ? 5.591 -0.009 -12.371 1.00 89.12 90 GLU A C 1
ATOM 723 O O . GLU A 1 90 ? 6.483 -0.059 -13.223 1.00 89.12 90 GLU A O 1
ATOM 728 N N . LEU A 1 91 ? 5.407 -0.973 -11.464 1.00 91.50 91 LEU A N 1
ATOM 729 C CA . LEU A 1 91 ? 6.194 -2.205 -11.414 1.00 91.50 91 LEU A CA 1
ATOM 730 C C . LEU A 1 91 ? 6.007 -3.031 -12.686 1.00 91.50 91 LEU A C 1
ATOM 732 O O . LEU A 1 91 ? 6.999 -3.377 -13.322 1.00 91.50 91 LEU A O 1
ATOM 736 N N . GLU A 1 92 ? 4.768 -3.239 -13.136 1.00 90.88 92 GLU A N 1
ATOM 737 C CA . GLU A 1 92 ? 4.496 -3.974 -14.377 1.00 90.88 92 GLU A CA 1
ATOM 738 C C . GLU A 1 92 ? 5.186 -3.338 -15.591 1.00 90.88 92 GLU A C 1
ATOM 740 O O . GLU A 1 92 ? 5.792 -4.031 -16.417 1.00 90.88 92 GLU A O 1
ATOM 745 N N . ARG A 1 93 ? 5.154 -2.002 -15.687 1.00 92.88 93 ARG A N 1
ATOM 746 C CA . ARG A 1 93 ? 5.845 -1.260 -16.752 1.00 92.88 93 ARG A CA 1
ATOM 747 C C . ARG A 1 93 ? 7.359 -1.432 -16.686 1.00 92.88 93 ARG A C 1
ATOM 749 O O . ARG A 1 93 ? 7.999 -1.605 -17.726 1.00 92.88 93 ARG A O 1
ATOM 756 N N . ARG A 1 94 ? 7.939 -1.377 -15.487 1.00 93.31 94 ARG A N 1
ATOM 757 C CA . ARG A 1 94 ? 9.381 -1.577 -15.283 1.00 93.31 94 ARG A CA 1
ATOM 758 C C . ARG A 1 94 ? 9.795 -3.006 -15.635 1.00 93.31 94 ARG A C 1
ATOM 760 O O . ARG A 1 94 ? 10.761 -3.173 -16.375 1.00 93.31 94 ARG A O 1
ATOM 767 N N . ASP A 1 95 ? 9.032 -4.007 -15.218 1.00 93.81 95 ASP A N 1
ATOM 768 C CA . ASP A 1 95 ? 9.312 -5.419 -15.498 1.00 93.81 95 ASP A CA 1
ATOM 769 C C . ASP A 1 95 ? 9.181 -5.757 -16.986 1.00 93.81 95 ASP A C 1
ATOM 771 O O . ASP A 1 95 ? 9.958 -6.545 -17.531 1.00 93.81 95 ASP A O 1
ATOM 775 N N . ALA A 1 96 ? 8.217 -5.148 -17.681 1.00 95.56 96 ALA A N 1
ATOM 776 C CA . ALA A 1 96 ? 8.119 -5.253 -19.134 1.00 95.56 96 ALA A CA 1
ATOM 777 C C . ALA A 1 96 ? 9.358 -4.657 -19.824 1.00 95.56 96 ALA A C 1
ATOM 779 O O . ALA A 1 96 ? 9.897 -5.249 -20.761 1.00 95.56 96 ALA A O 1
ATOM 780 N N . ARG A 1 97 ? 9.853 -3.512 -19.337 1.00 96.50 97 ARG A N 1
ATOM 781 C CA . ARG A 1 97 ? 11.054 -2.872 -19.885 1.00 96.50 97 ARG A CA 1
ATOM 782 C C . ARG A 1 97 ? 12.321 -3.683 -19.623 1.00 96.50 97 ARG A C 1
ATOM 784 O O . ARG A 1 97 ? 13.162 -3.761 -20.514 1.00 96.50 97 ARG A O 1
ATOM 791 N N . ILE A 1 98 ? 12.457 -4.280 -18.441 1.00 97.19 98 ILE A N 1
ATOM 792 C CA . ILE A 1 98 ? 13.583 -5.162 -18.108 1.00 97.19 98 ILE A CA 1
ATOM 793 C C . ILE A 1 98 ? 13.612 -6.351 -19.068 1.00 97.19 98 ILE A C 1
ATOM 795 O O . ILE A 1 98 ? 14.627 -6.550 -19.729 1.00 97.19 98 ILE A O 1
ATOM 799 N N . ARG A 1 99 ? 12.481 -7.047 -19.246 1.00 96.25 99 ARG A N 1
ATOM 800 C CA . ARG A 1 99 ? 12.378 -8.175 -20.187 1.00 96.25 99 ARG A CA 1
ATOM 801 C C . ARG A 1 99 ? 12.782 -7.793 -21.608 1.00 96.25 99 ARG A C 1
ATOM 803 O O . ARG A 1 99 ? 13.549 -8.506 -22.243 1.00 96.25 99 ARG A O 1
ATOM 810 N N . GLN A 1 100 ? 12.316 -6.638 -22.088 1.00 96.69 100 GLN A N 1
ATOM 811 C CA . GLN A 1 100 ? 12.700 -6.134 -23.406 1.00 96.69 100 GLN A CA 1
ATOM 812 C C . GLN A 1 100 ? 14.217 -5.906 -23.514 1.00 96.69 100 GLN A C 1
ATOM 814 O O . GLN A 1 100 ? 14.826 -6.242 -24.527 1.00 96.69 100 GLN A O 1
ATOM 819 N N . LEU A 1 101 ? 14.833 -5.312 -22.488 1.00 97.69 101 LEU A N 1
ATOM 820 C CA . LEU A 1 101 ? 16.272 -5.049 -22.481 1.00 97.69 101 LEU A CA 1
ATOM 821 C C . LEU A 1 101 ? 17.086 -6.346 -22.428 1.00 97.69 101 LEU A C 1
ATOM 823 O O . LEU A 1 101 ? 18.074 -6.474 -23.150 1.00 97.69 101 LEU A O 1
ATOM 827 N N . GLU A 1 102 ? 16.659 -7.316 -21.626 1.00 97.44 102 GLU A N 1
ATOM 828 C CA . GLU A 1 102 ? 17.279 -8.641 -21.549 1.00 97.44 102 GLU A CA 1
ATOM 829 C C . GLU A 1 102 ? 17.235 -9.363 -22.899 1.00 97.44 102 GLU A C 1
ATOM 831 O O . GLU A 1 102 ? 18.274 -9.816 -23.375 1.00 97.44 102 GLU A O 1
ATOM 836 N N . GLU A 1 103 ? 16.081 -9.367 -23.571 1.00 97.06 103 GLU A N 1
ATOM 837 C CA . GLU A 1 103 ? 15.927 -9.955 -24.907 1.00 97.06 103 GLU A CA 1
ATOM 838 C C . GLU A 1 103 ? 16.841 -9.274 -25.937 1.00 97.06 103 GLU A C 1
ATOM 840 O O . GLU A 1 103 ? 17.546 -9.939 -26.700 1.00 97.06 103 GLU A O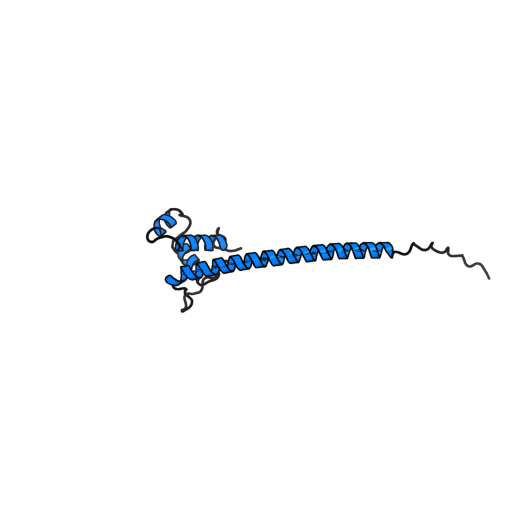 1
ATOM 845 N N . THR A 1 104 ? 16.897 -7.936 -25.934 1.00 96.69 104 THR A N 1
ATOM 846 C CA . THR A 1 104 ? 17.785 -7.203 -26.849 1.00 96.69 104 THR A CA 1
ATOM 847 C C . THR A 1 104 ? 19.256 -7.515 -26.595 1.00 96.69 104 THR A C 1
ATOM 849 O O . THR A 1 104 ? 20.011 -7.710 -27.547 1.00 96.69 104 THR A O 1
ATOM 852 N N . ASN A 1 105 ? 19.670 -7.624 -25.332 1.00 97.00 105 ASN A N 1
ATOM 853 C CA . ASN A 1 105 ? 21.040 -7.980 -24.981 1.00 97.00 105 ASN A CA 1
ATOM 854 C C . ASN A 1 105 ? 21.374 -9.418 -25.384 1.00 97.00 105 ASN A C 1
ATOM 856 O O . ASN A 1 105 ? 22.477 -9.667 -25.868 1.00 97.00 105 ASN A O 1
ATOM 860 N N . GLU A 1 106 ? 20.436 -10.355 -25.242 1.00 96.69 106 GLU A N 1
ATOM 861 C CA . GLU A 1 106 ? 20.625 -11.736 -25.684 1.00 96.69 106 GLU A CA 1
ATOM 862 C C . GLU A 1 106 ? 20.829 -11.811 -27.206 1.00 96.69 106 GLU A C 1
ATOM 864 O O . GLU A 1 106 ? 21.755 -12.473 -27.684 1.00 96.69 106 GLU A O 1
ATOM 869 N N . LEU A 1 107 ? 20.011 -11.090 -27.980 1.00 97.00 107 LEU A N 1
ATOM 870 C CA . LEU A 1 107 ? 20.148 -11.006 -29.437 1.00 97.00 107 LEU A CA 1
ATOM 871 C C . LEU A 1 107 ? 21.474 -10.364 -29.855 1.00 97.00 107 LEU A C 1
ATOM 873 O O . LEU A 1 107 ? 22.154 -10.885 -30.741 1.00 97.00 107 LEU A O 1
ATOM 877 N N . LEU A 1 108 ? 21.865 -9.267 -29.201 1.00 96.75 108 LEU A N 1
ATOM 878 C CA . LEU A 1 108 ? 23.150 -8.613 -29.447 1.00 96.75 108 LEU A CA 1
ATOM 879 C C . LEU A 1 108 ? 24.319 -9.549 -29.119 1.00 96.75 108 LEU A C 1
ATOM 881 O O . LEU A 1 108 ? 25.250 -9.659 -29.915 1.00 96.75 108 LEU A O 1
ATOM 885 N N . GLY A 1 109 ? 24.248 -10.287 -28.009 1.00 95.50 109 GLY A N 1
ATOM 886 C CA . GLY A 1 109 ? 25.243 -11.294 -27.642 1.00 95.50 109 GLY A CA 1
ATOM 887 C C . GLY A 1 109 ? 25.377 -12.398 -28.695 1.00 95.50 109 GLY A C 1
ATOM 888 O O . GLY A 1 109 ? 26.492 -12.738 -29.093 1.00 95.50 109 GLY A O 1
ATOM 889 N N . LYS A 1 110 ? 24.253 -12.905 -29.219 1.00 96.38 110 LYS A N 1
ATOM 890 C CA . LYS A 1 110 ? 24.242 -13.889 -30.317 1.00 96.38 110 LYS A CA 1
ATOM 891 C C . LYS A 1 110 ? 24.858 -13.324 -31.597 1.00 96.38 110 LYS A C 1
ATOM 893 O O . LYS A 1 110 ? 25.682 -13.993 -32.215 1.00 96.38 110 LYS A O 1
ATOM 898 N N . ALA A 1 111 ? 24.503 -12.098 -31.983 1.00 94.50 111 ALA A N 1
ATOM 899 C CA . ALA A 1 111 ? 25.039 -11.452 -33.181 1.00 94.50 111 ALA A CA 1
ATOM 900 C C . ALA A 1 111 ? 26.557 -11.222 -33.087 1.00 94.50 111 ALA A C 1
ATOM 902 O O . ALA A 1 111 ? 27.281 -11.508 -34.040 1.00 94.50 111 ALA A O 1
ATOM 903 N N . ILE A 1 112 ? 27.047 -10.773 -31.927 1.00 92.19 112 ILE A N 1
ATOM 904 C CA . ILE A 1 112 ? 28.485 -10.618 -31.662 1.00 92.19 112 ILE A CA 1
ATOM 905 C C . ILE A 1 112 ? 29.187 -11.979 -31.712 1.00 92.19 112 ILE A C 1
ATOM 907 O O . ILE A 1 112 ? 30.245 -12.093 -32.326 1.00 92.19 112 ILE A O 1
ATOM 911 N N . GLY A 1 113 ? 28.591 -13.021 -31.123 1.00 91.56 113 GLY A N 1
ATOM 912 C CA . GLY A 1 113 ? 29.124 -14.383 -31.183 1.00 91.56 113 GLY A CA 1
ATOM 913 C C . GLY A 1 113 ? 29.248 -14.910 -32.615 1.00 91.56 113 GLY A C 1
ATOM 914 O O . GLY A 1 113 ? 30.290 -15.451 -32.982 1.00 91.56 113 GLY A O 1
ATOM 915 N N . LEU A 1 114 ? 28.229 -14.692 -33.452 1.00 91.75 114 LEU A N 1
ATOM 916 C CA . LEU A 1 114 ? 28.269 -15.048 -34.874 1.00 91.75 114 LEU A CA 1
ATOM 917 C C . LEU A 1 114 ? 29.334 -14.251 -35.635 1.00 91.75 114 LEU A C 1
ATOM 919 O O . LEU A 1 114 ? 30.077 -14.833 -36.420 1.00 91.75 114 LEU A O 1
ATOM 923 N N . LEU A 1 115 ? 29.449 -12.942 -35.387 1.00 90.81 115 LEU A N 1
ATOM 924 C CA . LEU A 1 115 ? 30.489 -12.110 -35.999 1.00 90.81 115 LEU A CA 1
ATOM 925 C C . LEU A 1 115 ? 31.888 -12.594 -35.614 1.00 90.81 115 LEU A C 1
ATOM 927 O O . LEU A 1 115 ? 32.757 -12.704 -36.475 1.00 90.81 115 LEU A O 1
ATOM 931 N N . HIS A 1 116 ? 32.098 -12.927 -34.340 1.00 87.62 116 HIS A N 1
ATOM 932 C CA . HIS A 1 116 ? 33.365 -13.475 -33.879 1.00 87.62 116 HIS A CA 1
ATOM 933 C C . HIS A 1 116 ? 33.663 -14.821 -34.547 1.00 87.62 116 HIS A C 1
ATOM 935 O O . HIS A 1 116 ? 34.803 -15.047 -34.937 1.00 87.62 116 HIS A O 1
ATOM 941 N N . ALA A 1 117 ? 32.670 -15.699 -34.708 1.00 83.62 117 ALA A N 1
ATOM 942 C CA . ALA A 1 117 ? 32.842 -16.982 -35.390 1.00 83.62 117 ALA A CA 1
ATOM 943 C C . ALA A 1 117 ? 33.197 -16.815 -36.879 1.00 83.62 117 ALA A C 1
ATOM 945 O O . ALA A 1 117 ? 34.061 -17.527 -37.379 1.00 83.62 117 ALA A O 1
ATOM 946 N N . MET A 1 118 ? 32.582 -15.850 -37.571 1.00 78.44 118 MET A N 1
ATOM 947 C CA . MET A 1 118 ? 32.898 -15.532 -38.972 1.00 78.44 1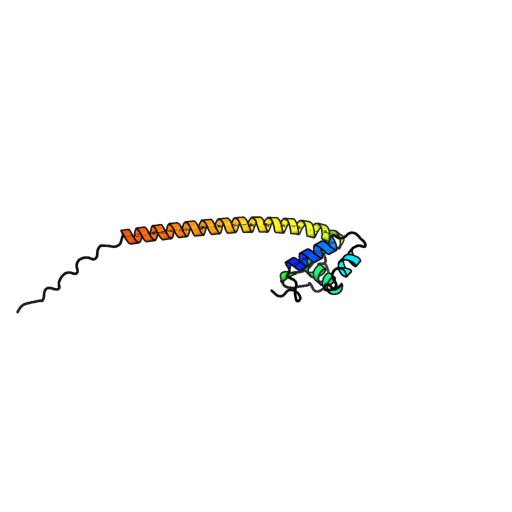18 MET A CA 1
ATOM 948 C C . MET A 1 118 ? 34.265 -14.857 -39.148 1.00 78.44 118 MET A C 1
ATOM 950 O O . MET A 1 118 ? 34.850 -14.939 -40.221 1.00 78.44 118 MET A O 1
ATOM 954 N N . ASN A 1 119 ? 34.763 -14.177 -38.114 1.00 70.62 119 ASN A N 1
ATOM 955 C CA . ASN A 1 119 ? 36.024 -13.438 -38.146 1.00 70.62 119 ASN A CA 1
ATOM 956 C C . ASN A 1 119 ? 37.221 -14.251 -37.611 1.00 70.62 119 ASN A C 1
ATOM 958 O O . ASN A 1 119 ? 38.305 -13.690 -37.454 1.00 70.62 119 ASN A O 1
ATOM 962 N N . VAL A 1 120 ? 37.055 -15.548 -37.304 1.00 59.78 120 VAL A N 1
ATOM 963 C CA . VAL A 1 120 ? 38.188 -16.429 -36.972 1.00 59.78 120 VAL A CA 1
ATOM 964 C C . VAL A 1 120 ? 38.989 -16.689 -38.254 1.00 59.78 120 VAL A C 1
ATOM 966 O O . VAL A 1 120 ? 38.440 -17.273 -39.188 1.00 59.78 120 VAL A O 1
ATOM 969 N N . PRO A 1 121 ? 40.271 -16.290 -38.332 1.00 55.16 121 PRO A N 1
ATOM 970 C CA . PRO A 1 121 ? 41.135 -16.699 -39.432 1.00 55.16 121 PRO A CA 1
ATOM 971 C C . PRO A 1 121 ? 41.336 -18.218 -39.362 1.00 55.16 121 PRO A C 1
ATOM 973 O O . PRO A 1 121 ? 41.620 -18.744 -38.283 1.00 55.16 121 PRO A O 1
ATOM 976 N N . GLU A 1 122 ? 41.208 -18.915 -40.496 1.00 53.53 122 GLU A N 1
ATOM 977 C CA . GLU A 1 122 ? 41.683 -20.298 -40.655 1.00 53.53 122 GLU A CA 1
ATOM 978 C C . GLU A 1 122 ? 43.093 -20.413 -40.051 1.00 53.53 122 GLU A C 1
ATOM 980 O O . GLU A 1 122 ? 43.906 -19.503 -40.264 1.00 53.53 122 GLU A O 1
ATOM 985 N N . PRO A 1 123 ? 43.410 -21.466 -39.268 1.00 56.34 123 PRO A N 1
ATOM 986 C CA . PRO A 1 123 ? 44.758 -21.613 -38.752 1.00 56.34 123 PRO A CA 1
ATOM 987 C C . PRO A 1 123 ? 45.692 -21.717 -39.954 1.00 56.34 123 PRO A C 1
ATOM 989 O O . PRO A 1 123 ? 45.636 -22.685 -40.708 1.00 56.34 123 PRO A O 1
ATOM 992 N N . ALA A 1 124 ? 46.521 -20.689 -40.144 1.00 47.88 124 ALA A N 1
ATOM 993 C CA . ALA A 1 124 ? 47.605 -20.740 -41.102 1.00 47.88 124 ALA A CA 1
ATOM 994 C C . ALA A 1 124 ? 48.421 -21.993 -40.785 1.00 47.88 124 ALA A C 1
ATOM 996 O O . ALA A 1 124 ? 48.897 -22.138 -39.653 1.00 47.88 124 ALA A O 1
ATOM 997 N N . ASP A 1 125 ? 48.537 -22.886 -41.772 1.00 49.16 125 ASP A N 1
ATOM 998 C CA . ASP A 1 125 ? 49.471 -24.004 -41.752 1.00 49.16 125 ASP A CA 1
ATOM 999 C C . ASP A 1 125 ? 50.791 -23.500 -41.173 1.00 49.16 125 ASP A C 1
ATOM 1001 O O . ASP A 1 125 ? 51.453 -22.622 -41.736 1.00 49.16 125 ASP A O 1
ATOM 1005 N N . THR A 1 126 ? 51.134 -24.004 -39.989 1.00 53.88 126 THR A N 1
ATOM 1006 C CA . THR A 1 126 ? 52.405 -23.713 -39.332 1.00 53.88 126 THR A CA 1
ATOM 1007 C C . THR A 1 126 ? 53.533 -23.943 -40.340 1.00 53.88 126 THR A C 1
ATOM 1009 O O . THR A 1 126 ? 53.680 -25.074 -40.812 1.00 53.88 126 THR A O 1
ATOM 1012 N N . PRO A 1 127 ? 54.344 -22.925 -40.682 1.00 47.88 127 PRO A N 1
ATOM 1013 C CA . PRO A 1 127 ? 55.437 -23.127 -41.612 1.00 47.88 127 PRO A CA 1
ATOM 1014 C C . PRO A 1 127 ? 56.470 -24.039 -40.947 1.00 47.88 127 PRO A C 1
ATOM 1016 O O . PRO A 1 127 ? 56.921 -23.776 -39.827 1.00 47.88 127 PRO A O 1
ATOM 1019 N N . MET A 1 128 ? 56.819 -25.130 -41.638 1.00 46.47 128 MET A N 1
ATOM 1020 C CA . MET A 1 128 ? 57.927 -26.010 -41.271 1.00 46.47 128 MET A CA 1
ATOM 1021 C C . MET A 1 128 ? 59.173 -25.152 -41.022 1.00 46.47 128 MET A C 1
ATOM 1023 O O . MET A 1 128 ? 59.609 -24.399 -41.894 1.00 46.47 128 MET A O 1
ATOM 1027 N N . LYS A 1 129 ? 59.745 -25.261 -39.818 1.00 44.22 129 LYS A N 1
ATOM 1028 C CA . LYS A 1 129 ? 61.102 -24.785 -39.544 1.00 44.22 129 LYS A CA 1
ATOM 1029 C C . LYS A 1 129 ? 62.046 -25.583 -40.440 1.00 44.22 129 LYS A C 1
ATOM 1031 O O . LYS A 1 129 ? 62.309 -26.747 -40.159 1.00 44.22 129 LYS A O 1
ATOM 1036 N N . ASN A 1 130 ? 62.526 -24.962 -41.510 1.00 50.84 130 ASN A N 1
ATOM 1037 C CA . ASN A 1 130 ? 63.683 -25.471 -42.227 1.00 50.84 130 ASN A CA 1
ATOM 1038 C C . ASN A 1 130 ? 64.901 -25.334 -41.305 1.00 50.84 130 ASN A C 1
ATOM 1040 O O . ASN A 1 130 ? 65.192 -24.238 -40.817 1.00 50.84 130 ASN A O 1
ATOM 1044 N N . ASP A 1 131 ? 65.555 -26.465 -41.047 1.00 52.75 131 ASP A N 1
ATOM 1045 C CA . ASP A 1 131 ? 66.856 -26.553 -40.386 1.00 52.75 131 ASP A CA 1
ATOM 1046 C C . ASP A 1 131 ? 67.884 -25.657 -41.096 1.00 52.75 131 ASP A C 1
ATOM 1048 O O . ASP A 1 131 ? 67.925 -25.633 -42.331 1.00 52.75 131 ASP A O 1
ATOM 1052 N N . PRO A 1 132 ? 68.760 -24.950 -40.362 1.00 50.72 132 PRO A N 1
ATOM 1053 C CA . PRO A 1 132 ? 69.890 -24.288 -40.981 1.00 50.72 132 PRO A CA 1
ATOM 1054 C C . PRO A 1 132 ? 70.990 -25.328 -41.227 1.00 50.72 132 PRO A C 1
ATOM 1056 O O . PRO A 1 132 ? 71.576 -25.864 -40.290 1.00 50.72 132 PRO A O 1
ATOM 1059 N N . THR A 1 133 ? 71.286 -25.602 -42.496 1.00 45.34 133 THR A N 1
ATOM 1060 C CA . THR A 1 133 ? 72.550 -26.225 -42.914 1.00 45.34 133 THR A CA 1
ATOM 1061 C C . THR A 1 133 ? 73.369 -25.167 -43.655 1.00 45.34 133 THR A C 1
ATOM 1063 O O . THR A 1 133 ? 72.954 -24.728 -44.724 1.00 45.34 133 THR A O 1
ATOM 1066 N N . ASP A 1 134 ? 74.476 -24.714 -43.058 1.00 37.62 134 ASP A N 1
ATOM 1067 C CA . ASP A 1 134 ? 75.863 -24.930 -43.534 1.00 37.62 134 ASP A CA 1
ATOM 1068 C C . ASP A 1 134 ? 76.835 -23.748 -43.295 1.00 37.62 134 ASP A C 1
ATOM 1070 O O . ASP A 1 134 ? 76.449 -22.581 -43.389 1.00 37.62 134 ASP A O 1
ATOM 1074 N N . SER A 1 135 ? 78.111 -24.138 -43.123 1.00 39.12 135 SER A N 1
ATOM 1075 C CA . SER A 1 135 ? 79.399 -23.414 -43.005 1.00 39.12 135 SER A CA 1
ATOM 1076 C C . SER A 1 135 ? 79.883 -22.976 -41.622 1.00 39.12 135 SER A C 1
ATOM 1078 O O . SER A 1 135 ? 79.395 -21.963 -41.078 1.00 39.12 135 SER A O 1
#